Protein AF-A0A955SFR0-F1 (afdb_monomer)

Structure (mmCIF, N/CA/C/O backbone):
data_AF-A0A955SFR0-F1
#
_entry.id   AF-A0A955SFR0-F1
#
loop_
_atom_site.group_PDB
_atom_site.id
_atom_site.type_symbol
_atom_site.label_atom_id
_atom_site.label_alt_id
_atom_site.label_comp_id
_atom_site.label_asym_id
_atom_site.label_entity_id
_atom_site.label_seq_id
_atom_site.pdbx_PDB_ins_code
_atom_site.Cartn_x
_atom_site.Cartn_y
_atom_site.Cartn_z
_atom_site.occupancy
_atom_site.B_iso_or_equiv
_atom_site.auth_seq_id
_atom_site.auth_comp_id
_atom_site.auth_asym_id
_atom_site.a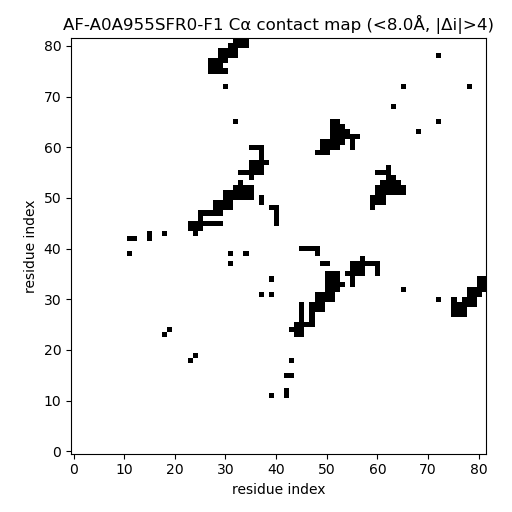uth_atom_id
_atom_site.pdbx_PDB_model_num
ATOM 1 N N . MET A 1 1 ? 18.352 20.028 -12.613 1.00 39.94 1 MET A N 1
ATOM 2 C CA . MET A 1 1 ? 16.984 20.201 -12.086 1.00 39.94 1 MET A CA 1
ATOM 3 C C . MET A 1 1 ? 16.952 19.478 -10.761 1.00 39.94 1 MET A C 1
ATOM 5 O O . MET A 1 1 ? 17.162 18.277 -10.760 1.00 39.94 1 MET A O 1
ATOM 9 N N . ALA A 1 2 ? 16.842 20.205 -9.652 1.00 34.62 2 ALA A N 1
ATOM 10 C CA . ALA A 1 2 ? 16.687 19.586 -8.343 1.00 34.62 2 ALA A CA 1
ATOM 11 C C . ALA A 1 2 ? 15.230 19.122 -8.235 1.00 34.62 2 ALA A C 1
ATOM 13 O O . ALA A 1 2 ? 14.344 19.927 -7.964 1.00 34.62 2 ALA A O 1
ATOM 14 N N . THR A 1 3 ? 14.968 17.858 -8.560 1.00 43.75 3 THR A N 1
ATOM 15 C CA . THR A 1 3 ? 13.763 17.164 -8.100 1.00 43.75 3 THR A CA 1
ATOM 16 C C . THR A 1 3 ? 13.850 17.147 -6.582 1.00 43.75 3 THR A C 1
ATOM 18 O O . THR A 1 3 ? 14.810 16.619 -6.027 1.00 43.75 3 THR A O 1
ATOM 21 N N . LEU A 1 4 ? 12.947 17.857 -5.913 1.00 39.62 4 LEU A N 1
ATOM 22 C CA . LEU A 1 4 ? 12.950 17.943 -4.460 1.00 39.62 4 LEU A CA 1
ATOM 23 C C . LEU A 1 4 ? 12.751 16.527 -3.895 1.00 39.62 4 LEU A C 1
ATOM 25 O O . LEU A 1 4 ? 11.677 15.963 -4.062 1.00 39.62 4 LEU A O 1
ATOM 29 N N . ASP A 1 5 ? 13.732 16.003 -3.152 1.00 53.62 5 ASP A N 1
ATOM 30 C CA . ASP A 1 5 ? 13.674 14.767 -2.328 1.00 53.62 5 ASP A CA 1
ATOM 31 C C . ASP A 1 5 ? 12.543 14.761 -1.265 1.00 53.62 5 ASP A C 1
ATOM 33 O O . ASP A 1 5 ? 12.427 13.868 -0.429 1.00 53.62 5 ASP A O 1
ATOM 37 N N . ILE A 1 6 ? 11.695 15.786 -1.290 1.00 50.25 6 ILE A N 1
ATOM 38 C CA . ILE A 1 6 ? 10.493 15.990 -0.489 1.00 50.25 6 ILE A CA 1
ATOM 39 C C . ILE A 1 6 ? 9.335 15.058 -0.948 1.00 50.25 6 ILE A C 1
ATOM 41 O O . ILE A 1 6 ? 8.386 14.846 -0.194 1.00 50.25 6 ILE A O 1
ATOM 45 N N . ASP A 1 7 ? 9.433 14.456 -2.139 1.00 67.75 7 ASP A N 1
ATOM 46 C CA . ASP A 1 7 ? 8.329 13.825 -2.886 1.00 67.75 7 ASP A CA 1
ATOM 47 C C . ASP A 1 7 ? 7.733 12.555 -2.230 1.00 67.75 7 ASP A C 1
ATOM 49 O O . ASP A 1 7 ? 6.524 12.434 -2.044 1.00 67.75 7 ASP A O 1
ATOM 53 N N . GLY A 1 8 ? 8.569 11.602 -1.799 1.00 73.50 8 GLY A N 1
ATOM 54 C CA . GLY A 1 8 ? 8.091 10.270 -1.390 1.00 73.50 8 GLY A CA 1
ATOM 55 C C . GLY A 1 8 ? 7.360 10.231 -0.041 1.00 73.50 8 GLY A C 1
ATOM 56 O O . GLY A 1 8 ? 6.293 9.632 0.076 1.00 73.50 8 GLY A O 1
ATOM 57 N N . ALA A 1 9 ? 7.913 10.882 0.987 1.00 79.88 9 ALA A N 1
ATOM 58 C CA . ALA A 1 9 ? 7.299 10.898 2.318 1.00 79.88 9 ALA A CA 1
ATOM 59 C C . ALA A 1 9 ? 6.020 11.749 2.348 1.00 79.88 9 ALA A C 1
ATOM 61 O O . ALA A 1 9 ? 5.041 11.360 2.982 1.00 79.88 9 ALA A O 1
ATOM 62 N N . GLN A 1 10 ? 5.998 12.884 1.638 1.00 82.69 10 GLN A N 1
ATOM 63 C CA . GLN A 1 10 ? 4.787 13.699 1.513 1.00 82.69 10 GLN A CA 1
ATOM 64 C C . GLN A 1 10 ? 3.687 12.968 0.745 1.00 82.69 10 GLN A C 1
ATOM 66 O O . GLN A 1 10 ? 2.527 13.039 1.146 1.00 82.69 10 GLN A O 1
ATOM 71 N N . ARG A 1 11 ? 4.048 12.210 -0.298 1.00 84.00 11 ARG A N 1
ATOM 72 C CA . ARG A 1 11 ? 3.118 11.330 -1.008 1.00 84.00 11 ARG A CA 1
ATOM 73 C C . ARG A 1 11 ? 2.459 10.326 -0.063 1.00 84.00 11 ARG A C 1
ATOM 75 O O . ARG A 1 11 ? 1.238 10.221 -0.064 1.00 84.00 11 ARG A O 1
ATOM 82 N N . TYR A 1 12 ? 3.230 9.635 0.780 1.00 87.88 12 TYR A N 1
ATOM 83 C CA . TYR A 1 12 ? 2.656 8.672 1.728 1.00 87.88 12 TYR A CA 1
ATOM 84 C C . TYR A 1 12 ? 1.763 9.328 2.787 1.00 87.88 12 TYR A C 1
ATOM 86 O O . TYR A 1 12 ? 0.721 8.772 3.124 1.00 87.88 12 TYR A O 1
ATOM 94 N N . LEU A 1 13 ? 2.110 10.530 3.260 1.00 90.62 13 LEU A N 1
ATOM 95 C CA . LEU A 1 13 ? 1.248 11.291 4.172 1.00 90.62 13 LEU A CA 1
ATOM 96 C C . LEU A 1 13 ? -0.076 11.698 3.511 1.00 90.62 13 LEU A C 1
ATOM 98 O O . LEU A 1 13 ? -1.126 11.570 4.132 1.00 90.62 13 LEU A O 1
ATOM 102 N N . LEU A 1 14 ? -0.043 12.140 2.250 1.00 90.44 14 LEU A N 1
ATOM 103 C CA . LEU A 1 14 ? -1.253 12.477 1.496 1.00 90.44 14 LEU A CA 1
ATOM 104 C C . LEU A 1 14 ? -2.157 11.253 1.304 1.00 90.44 14 LEU A C 1
ATOM 106 O O . LEU A 1 14 ? -3.362 11.329 1.531 1.00 90.44 14 LEU A O 1
ATOM 110 N N . VAL A 1 15 ? -1.575 10.121 0.903 1.00 91.56 15 VAL A N 1
ATOM 111 C CA . VAL A 1 15 ? -2.306 8.858 0.735 1.00 91.56 15 VAL A CA 1
ATOM 112 C C . VAL A 1 15 ? -2.922 8.406 2.059 1.00 91.56 15 VAL A C 1
ATOM 114 O O . VAL A 1 15 ? -4.094 8.035 2.083 1.00 91.56 15 VAL A O 1
ATOM 117 N N . SER A 1 16 ? -2.170 8.499 3.158 1.00 93.31 16 SER A N 1
ATOM 118 C CA . SER A 1 16 ? -2.649 8.198 4.511 1.00 93.31 16 SER A CA 1
ATOM 119 C C . SER A 1 16 ? -3.857 9.058 4.895 1.00 93.31 16 SER A C 1
ATOM 121 O O . SER A 1 16 ? -4.891 8.525 5.289 1.00 93.31 16 SER A O 1
ATOM 123 N N . GLU A 1 17 ? -3.792 10.376 4.673 1.00 95.31 17 GLU A N 1
ATOM 124 C CA . GLU A 1 17 ? -4.904 11.291 4.959 1.00 95.31 17 GLU A CA 1
ATOM 125 C C . GLU A 1 17 ? -6.159 10.973 4.125 1.00 95.31 17 GLU A C 1
ATOM 127 O O . GLU A 1 17 ? -7.285 11.069 4.620 1.00 95.31 17 GLU A O 1
ATOM 132 N N . ILE A 1 18 ? -5.987 10.582 2.859 1.00 94.56 18 ILE A N 1
ATOM 133 C CA . ILE A 1 18 ? -7.099 10.163 1.995 1.00 94.56 18 ILE A CA 1
ATOM 134 C C . ILE A 1 18 ? -7.712 8.853 2.504 1.00 94.56 18 ILE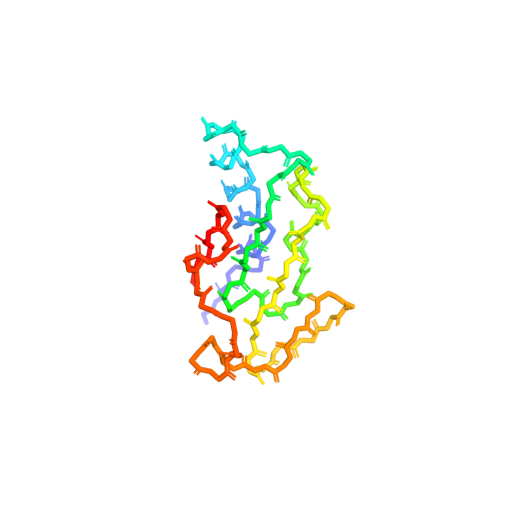 A C 1
ATOM 136 O O . ILE A 1 18 ? -8.932 8.777 2.638 1.00 94.56 18 ILE A O 1
ATOM 140 N N . CYS A 1 19 ? -6.890 7.854 2.829 1.00 94.81 19 CYS A N 1
ATOM 141 C CA . CYS A 1 19 ? -7.347 6.571 3.368 1.00 94.81 19 CYS A CA 1
ATOM 142 C C . CYS A 1 19 ? -8.121 6.761 4.680 1.00 94.81 19 CYS A C 1
ATOM 144 O O . CYS A 1 19 ? -9.211 6.213 4.840 1.00 94.81 19 CYS A O 1
ATOM 146 N N . ASP A 1 20 ? -7.631 7.632 5.564 1.00 95.25 20 ASP A N 1
ATOM 147 C CA . ASP A 1 20 ? -8.315 8.002 6.803 1.00 95.25 20 ASP A CA 1
ATOM 148 C C . ASP A 1 20 ? -9.699 8.615 6.549 1.00 95.25 20 ASP A C 1
ATOM 150 O O . ASP A 1 20 ? -10.667 8.287 7.237 1.00 95.25 20 ASP A O 1
ATOM 154 N N . ARG A 1 21 ? -9.830 9.482 5.538 1.00 96.50 21 ARG A N 1
ATOM 155 C CA . ARG A 1 21 ? -11.122 10.085 5.158 1.00 96.50 21 ARG A CA 1
ATOM 156 C C . ARG A 1 21 ? -12.088 9.088 4.529 1.00 96.50 21 ARG A C 1
ATOM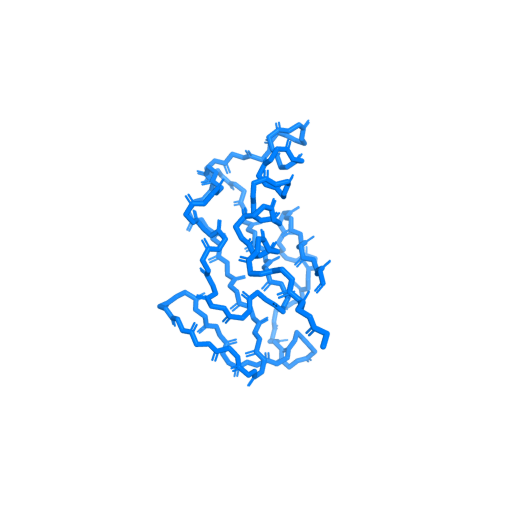 158 O O . ARG A 1 21 ? -13.297 9.277 4.643 1.00 96.50 21 ARG A O 1
ATOM 165 N N . LEU A 1 22 ? -11.566 8.063 3.863 1.00 94.75 22 LEU A N 1
ATOM 166 C CA . LEU A 1 22 ? -12.351 6.971 3.291 1.00 94.75 22 LEU A CA 1
ATOM 167 C C . LEU A 1 22 ? -12.741 5.916 4.336 1.00 94.75 22 LEU A C 1
ATOM 169 O O . LEU A 1 22 ? -13.560 5.054 4.034 1.00 94.75 22 LEU A O 1
ATOM 173 N N . GLY A 1 23 ? -12.216 6.010 5.563 1.00 95.81 23 GLY A N 1
ATOM 174 C CA . GLY A 1 23 ? -12.510 5.067 6.641 1.00 95.81 23 GLY A CA 1
ATOM 175 C C . GLY A 1 23 ? -11.724 3.760 6.548 1.00 95.81 23 GLY A C 1
ATOM 176 O O . GLY A 1 23 ? -12.170 2.754 7.087 1.00 95.81 23 GLY A O 1
ATOM 177 N N . VAL A 1 24 ? -10.573 3.770 5.872 1.00 95.62 24 VAL A N 1
ATOM 178 C CA . VAL A 1 24 ? -9.667 2.618 5.822 1.00 95.62 24 VAL A CA 1
ATOM 179 C C . VAL A 1 24 ? -9.067 2.396 7.210 1.00 95.62 24 VAL A C 1
ATOM 181 O O . VAL A 1 24 ? -8.514 3.313 7.821 1.00 95.62 24 VAL A O 1
ATOM 184 N N . ASP A 1 25 ? -9.172 1.167 7.698 1.00 96.00 25 ASP A N 1
ATOM 185 C CA . ASP A 1 25 ? -8.739 0.743 9.031 1.00 96.00 25 ASP A CA 1
ATOM 186 C C . ASP A 1 25 ? -7.986 -0.599 8.977 1.00 96.00 25 ASP A C 1
ATOM 188 O O . ASP A 1 25 ? -7.691 -1.110 7.894 1.00 96.00 25 ASP A O 1
ATOM 192 N N . GLU A 1 26 ? -7.672 -1.177 10.137 1.00 95.88 26 GLU A N 1
ATOM 193 C CA . GLU A 1 26 ? -6.929 -2.434 10.275 1.00 95.88 26 GLU A CA 1
ATOM 194 C C . GLU A 1 26 ? -7.556 -3.659 9.582 1.00 95.88 26 GLU A C 1
ATOM 196 O O . GLU A 1 26 ? -6.870 -4.659 9.371 1.00 95.88 26 GLU A O 1
ATOM 201 N N . ASN A 1 27 ? -8.839 -3.603 9.216 1.00 95.69 27 ASN A N 1
ATOM 202 C CA . ASN A 1 27 ? -9.549 -4.724 8.600 1.00 95.69 27 ASN A CA 1
ATOM 203 C C . ASN A 1 27 ? -9.520 -4.690 7.070 1.00 95.69 27 ASN A C 1
ATOM 205 O O . ASN A 1 27 ? -9.937 -5.659 6.437 1.00 95.69 27 ASN A O 1
ATOM 209 N N . HIS A 1 28 ? -9.057 -3.589 6.477 1.00 96.44 28 HIS A N 1
ATOM 210 C CA . HIS A 1 28 ? -9.060 -3.402 5.033 1.00 96.44 28 HIS A CA 1
ATOM 211 C C . HIS A 1 28 ? -7.764 -3.912 4.412 1.00 96.44 28 HIS A C 1
ATOM 213 O O . HIS A 1 28 ? -6.667 -3.567 4.846 1.00 96.44 28 HIS A O 1
ATOM 219 N N . THR A 1 29 ? -7.884 -4.691 3.348 1.00 94.81 29 THR A N 1
ATOM 220 C CA . THR A 1 29 ? -6.759 -5.097 2.507 1.00 94.81 29 THR A CA 1
ATOM 221 C C . THR A 1 29 ? -6.419 -3.999 1.505 1.00 94.81 29 THR A C 1
ATOM 223 O O . THR A 1 29 ? -7.295 -3.457 0.828 1.00 94.81 29 THR A O 1
ATOM 226 N N . VAL A 1 30 ? -5.134 -3.666 1.402 1.00 95.00 30 VAL A N 1
ATOM 227 C CA . VAL A 1 30 ? -4.652 -2.587 0.535 1.00 95.00 30 VAL A CA 1
ATOM 228 C C . VAL A 1 30 ? -3.644 -3.140 -0.459 1.00 95.00 30 VAL A C 1
ATOM 230 O O . VAL A 1 30 ? -2.692 -3.822 -0.080 1.00 95.00 30 VAL A O 1
ATOM 233 N N . LEU A 1 31 ? -3.834 -2.811 -1.730 1.00 94.19 31 LEU A N 1
ATOM 234 C CA . LEU A 1 31 ? -2.875 -3.064 -2.795 1.00 94.19 31 LEU A CA 1
ATOM 235 C C . LEU A 1 31 ? -2.221 -1.745 -3.221 1.00 94.19 31 LEU A C 1
ATOM 237 O O . LEU A 1 31 ? -2.904 -0.815 -3.642 1.00 94.19 31 LEU A O 1
ATOM 241 N N . ASP A 1 32 ? -0.899 -1.685 -3.129 1.00 92.94 32 ASP A N 1
ATOM 242 C CA . ASP A 1 32 ? -0.054 -0.552 -3.510 1.00 92.94 32 ASP A CA 1
ATOM 243 C C . ASP A 1 32 ? 0.700 -0.882 -4.809 1.00 92.94 32 ASP A C 1
ATOM 245 O O . ASP A 1 32 ? 1.673 -1.640 -4.812 1.00 92.94 32 ASP A O 1
ATOM 249 N N . VAL A 1 33 ? 0.220 -0.356 -5.935 1.00 92.69 33 VAL A N 1
ATOM 250 C CA . VAL A 1 33 ? 0.764 -0.612 -7.275 1.00 92.69 33 VAL A CA 1
ATOM 251 C C . VAL A 1 33 ? 1.788 0.463 -7.629 1.00 92.69 33 VAL A C 1
ATOM 253 O O . VAL A 1 33 ? 1.462 1.647 -7.675 1.00 92.69 33 VAL A O 1
ATOM 256 N N . GLY A 1 34 ? 3.026 0.053 -7.923 1.00 87.81 34 GLY A N 1
ATOM 257 C CA . GLY A 1 34 ? 4.132 0.983 -8.188 1.00 87.81 34 GLY A CA 1
ATOM 258 C C . GLY A 1 34 ? 4.706 1.628 -6.920 1.00 87.81 34 GLY A C 1
ATOM 259 O O . GLY A 1 34 ? 5.304 2.707 -6.961 1.00 87.81 34 GLY A O 1
ATOM 260 N N . GLY A 1 35 ? 4.518 0.987 -5.764 1.00 83.25 35 GLY A N 1
ATOM 261 C CA . GLY A 1 35 ? 4.947 1.516 -4.468 1.00 83.25 35 GLY A CA 1
ATOM 262 C C . GLY A 1 35 ? 6.463 1.562 -4.252 1.00 83.25 35 GLY A C 1
ATOM 263 O O . GLY A 1 35 ? 6.923 2.101 -3.238 1.00 83.25 35 GLY A O 1
ATOM 264 N N . GLY A 1 36 ? 7.264 1.018 -5.177 1.00 84.50 36 GLY A N 1
ATOM 265 C CA . GLY A 1 36 ? 8.723 0.981 -5.123 1.00 84.50 36 GLY A CA 1
ATOM 266 C C . GLY A 1 36 ? 9.254 0.253 -3.892 1.00 84.50 36 GLY A C 1
ATOM 267 O O . GLY A 1 36 ? 9.477 -0.951 -3.907 1.00 84.50 36 GLY A O 1
ATOM 268 N N . THR A 1 37 ? 9.448 1.006 -2.807 1.00 80.25 37 THR A N 1
ATOM 269 C CA . THR A 1 37 ? 10.071 0.520 -1.560 1.00 80.25 37 THR A CA 1
ATOM 270 C C . THR A 1 37 ? 9.119 -0.237 -0.621 1.00 80.25 37 THR A C 1
ATOM 272 O O . THR A 1 37 ? 9.534 -0.707 0.439 1.00 80.25 37 THR A O 1
ATOM 275 N N . GLY A 1 38 ? 7.816 -0.261 -0.932 1.00 83.81 38 GLY A N 1
ATOM 276 C CA . GLY A 1 38 ? 6.786 -0.889 -0.093 1.00 83.81 38 GLY A CA 1
ATOM 277 C C . GLY A 1 38 ? 6.620 -0.271 1.298 1.00 83.81 38 GLY A C 1
ATOM 278 O O . GLY A 1 38 ? 6.182 -0.927 2.241 1.00 83.81 38 GLY A O 1
ATOM 279 N N . ARG A 1 39 ? 6.998 1.003 1.464 1.00 88.00 39 ARG A N 1
ATOM 280 C CA . ARG A 1 39 ? 6.959 1.696 2.763 1.00 88.00 39 ARG A CA 1
ATOM 281 C C . ARG A 1 39 ? 5.590 2.251 3.136 1.00 88.00 39 ARG A C 1
ATOM 283 O O . ARG A 1 39 ? 5.438 2.701 4.268 1.00 88.00 39 ARG A O 1
ATOM 290 N N . LEU A 1 40 ? 4.612 2.217 2.230 1.00 87.88 40 LEU A N 1
ATOM 291 C CA . LEU A 1 40 ? 3.283 2.782 2.466 1.00 87.88 40 LEU A CA 1
ATOM 292 C C . LEU A 1 40 ? 2.603 2.182 3.708 1.00 87.88 40 LEU A C 1
ATOM 294 O O . LEU A 1 40 ? 1.943 2.911 4.442 1.00 87.88 40 LEU A O 1
ATOM 298 N N . VAL A 1 41 ? 2.853 0.903 4.004 1.00 90.31 41 VAL A N 1
ATOM 299 C CA . VAL A 1 41 ? 2.358 0.223 5.215 1.00 90.31 41 VAL A CA 1
ATOM 300 C C . VAL A 1 41 ? 2.684 0.974 6.512 1.00 90.31 41 VAL A C 1
ATOM 302 O O . VAL A 1 41 ? 1.885 0.984 7.434 1.00 90.31 41 VAL A O 1
ATOM 305 N N . GLN A 1 42 ? 3.811 1.691 6.576 1.00 91.00 42 GLN A N 1
ATOM 306 C CA . GLN A 1 42 ? 4.226 2.443 7.770 1.00 91.00 42 GLN A CA 1
ATOM 307 C C . GLN A 1 42 ? 3.366 3.693 8.023 1.00 91.00 42 GLN A C 1
ATOM 309 O O . GLN A 1 42 ? 3.489 4.325 9.071 1.00 91.00 42 GLN A O 1
ATOM 314 N N . TYR A 1 43 ? 2.546 4.077 7.044 1.00 91.38 43 TYR A N 1
ATOM 315 C CA . TYR A 1 43 ? 1.718 5.278 7.059 1.00 91.38 43 TYR A CA 1
ATOM 316 C C . TYR A 1 43 ? 0.221 4.961 7.102 1.00 91.38 43 TYR A C 1
ATOM 318 O O . TYR A 1 43 ? -0.577 5.879 7.290 1.00 91.38 43 TYR A O 1
ATOM 326 N N . LEU A 1 44 ? -0.179 3.703 6.917 1.00 92.88 44 LEU A N 1
ATOM 327 C CA . LEU A 1 44 ? -1.577 3.283 6.955 1.00 92.88 44 LEU A CA 1
ATOM 328 C C . LEU A 1 44 ? -1.911 2.652 8.307 1.00 92.88 44 LEU A C 1
ATOM 330 O O . LEU A 1 44 ? -1.042 2.149 9.009 1.00 92.88 44 LEU A O 1
ATOM 334 N N . LYS A 1 45 ? -3.196 2.688 8.673 1.00 93.81 45 LYS A N 1
ATOM 335 C CA . LYS A 1 45 ? -3.714 1.950 9.837 1.00 93.81 45 LYS A CA 1
ATOM 336 C C . LYS A 1 45 ? -3.841 0.452 9.570 1.00 93.81 45 LYS A C 1
ATOM 338 O O . LYS A 1 45 ? -3.867 -0.328 10.513 1.00 93.81 45 LYS A O 1
ATOM 343 N N . SER A 1 46 ? -3.953 0.071 8.299 1.00 91.56 46 SER A N 1
ATOM 344 C CA . SER A 1 46 ? -3.950 -1.327 7.889 1.00 91.56 46 SER A CA 1
ATOM 345 C C . SER A 1 46 ? -2.538 -1.892 7.864 1.00 91.56 46 SER A C 1
ATOM 347 O O . SER A 1 46 ? -1.650 -1.311 7.241 1.00 91.56 46 SER A O 1
ATOM 349 N N . ASP A 1 47 ? -2.378 -3.068 8.467 1.00 89.00 47 ASP A N 1
ATOM 350 C CA . ASP A 1 47 ? -1.178 -3.897 8.343 1.00 89.00 47 ASP A CA 1
ATOM 351 C C . ASP A 1 47 ? -1.257 -4.852 7.130 1.00 89.00 47 ASP A C 1
ATOM 353 O O . ASP A 1 47 ? -0.274 -5.502 6.774 1.00 89.00 47 ASP A O 1
ATOM 357 N N . LEU A 1 48 ? -2.417 -4.944 6.465 1.00 92.56 48 LEU A N 1
ATOM 358 C CA . LEU A 1 48 ? -2.678 -5.836 5.329 1.00 92.56 48 LEU A CA 1
ATOM 359 C C . LEU A 1 48 ? -2.381 -5.145 3.991 1.00 92.56 48 LEU A C 1
ATOM 361 O O . LEU A 1 48 ? -3.238 -5.064 3.107 1.00 92.56 48 LEU A O 1
ATOM 365 N N . VAL A 1 49 ? -1.160 -4.629 3.858 1.00 92.50 49 VAL A N 1
ATOM 366 C CA . VAL A 1 49 ? -0.710 -3.869 2.685 1.00 92.50 49 VAL A CA 1
ATOM 367 C C . VAL A 1 49 ? 0.227 -4.718 1.833 1.00 92.50 49 VAL A C 1
ATOM 369 O O . VAL A 1 49 ? 1.281 -5.155 2.294 1.00 92.50 49 VAL A O 1
ATOM 372 N N . PHE A 1 50 ? -0.142 -4.914 0.572 1.00 91.12 50 PHE A N 1
ATOM 373 C CA . PHE A 1 50 ? 0.651 -5.629 -0.420 1.00 91.12 50 PHE A CA 1
ATOM 374 C C . PHE A 1 50 ? 1.164 -4.637 -1.452 1.00 91.12 50 PHE A C 1
ATOM 376 O O . PHE A 1 50 ? 0.368 -4.009 -2.144 1.00 91.12 50 PHE A O 1
ATOM 383 N N . THR A 1 51 ? 2.481 -4.510 -1.589 1.00 91.94 51 THR A N 1
ATOM 384 C CA . THR A 1 51 ? 3.058 -3.666 -2.638 1.00 91.94 51 THR A CA 1
ATOM 385 C C . THR A 1 51 ? 3.468 -4.523 -3.824 1.00 91.94 51 THR A C 1
ATOM 387 O O . THR A 1 51 ? 4.174 -5.515 -3.647 1.00 91.94 51 THR A O 1
ATOM 390 N N . VAL A 1 52 ? 3.072 -4.128 -5.034 1.00 92.69 52 VAL A N 1
ATOM 391 C CA . VAL A 1 52 ? 3.506 -4.768 -6.280 1.00 92.69 52 VAL A CA 1
ATOM 392 C C . VAL A 1 52 ? 4.246 -3.757 -7.156 1.00 92.69 52 VAL A C 1
ATOM 394 O O . VAL A 1 52 ? 3.711 -2.701 -7.496 1.00 92.69 52 VAL A O 1
ATOM 397 N N . ASP A 1 53 ? 5.498 -4.051 -7.497 1.00 91.06 53 ASP A N 1
ATOM 398 C CA . ASP A 1 53 ? 6.307 -3.216 -8.389 1.00 91.06 53 ASP A CA 1
ATOM 399 C C . ASP A 1 53 ? 7.380 -4.074 -9.107 1.00 91.06 53 ASP A C 1
ATOM 401 O O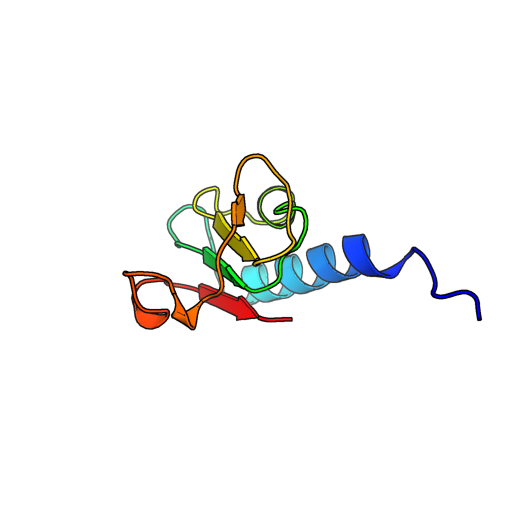 . ASP A 1 53 ? 8.134 -4.820 -8.477 1.00 91.06 53 ASP A O 1
ATOM 405 N N . PRO A 1 54 ? 7.497 -4.019 -10.446 1.00 90.62 54 PRO A N 1
ATOM 406 C CA . PRO A 1 54 ? 8.466 -4.842 -11.174 1.00 90.62 54 PRO A CA 1
ATOM 407 C C . PRO A 1 54 ? 9.927 -4.479 -10.860 1.00 90.62 54 PRO A C 1
ATOM 409 O O . PRO A 1 54 ? 10.825 -5.310 -11.033 1.00 90.62 54 PRO A O 1
ATOM 412 N N . TYR A 1 55 ? 10.178 -3.261 -10.380 1.00 89.94 55 TYR A N 1
ATOM 413 C CA . TYR A 1 55 ? 11.507 -2.725 -10.091 1.00 89.94 55 TYR A CA 1
ATOM 414 C C . TYR A 1 55 ? 11.741 -2.452 -8.604 1.00 89.94 55 TYR A C 1
ATOM 416 O O . TYR 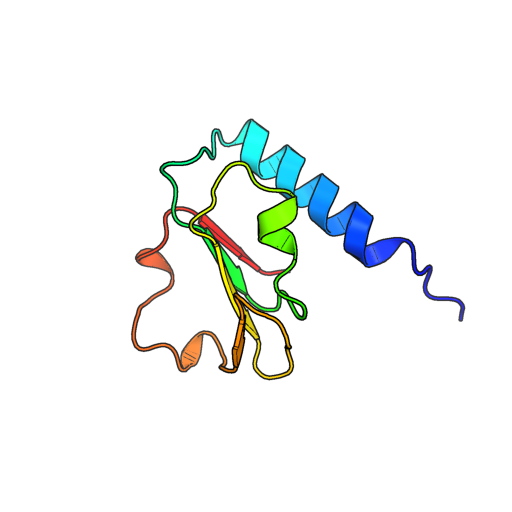A 1 55 ? 12.865 -2.119 -8.224 1.00 89.94 55 TYR A O 1
ATOM 424 N N . GLY A 1 56 ? 10.715 -2.618 -7.771 1.00 82.81 56 GLY A N 1
ATOM 425 C CA . GLY A 1 56 ? 10.782 -2.333 -6.349 1.00 82.81 56 GLY A CA 1
ATOM 426 C C . GLY A 1 56 ? 11.643 -3.301 -5.533 1.00 82.81 56 GLY A C 1
ATOM 427 O O . GLY A 1 56 ? 12.119 -4.361 -5.988 1.00 82.81 56 GLY A O 1
ATOM 428 N N . ASP A 1 57 ? 11.848 -2.903 -4.283 1.00 81.00 57 ASP A N 1
ATOM 429 C CA . ASP A 1 57 ? 12.567 -3.637 -3.253 1.00 81.00 57 ASP A CA 1
ATOM 430 C C . ASP A 1 57 ? 11.957 -3.377 -1.865 1.00 81.00 57 ASP A C 1
ATOM 432 O O . ASP A 1 57 ? 11.451 -2.302 -1.576 1.00 81.00 57 ASP A O 1
ATOM 436 N N . GLY A 1 58 ? 11.944 -4.377 -0.984 1.00 76.69 58 GLY A N 1
ATOM 437 C CA . GLY A 1 58 ? 11.345 -4.222 0.344 1.00 76.69 58 GLY A CA 1
ATOM 438 C C . GLY A 1 58 ? 10.827 -5.526 0.927 1.00 76.69 58 GLY A C 1
ATOM 439 O O . GLY A 1 58 ? 10.725 -6.537 0.237 1.00 76.69 58 GLY A O 1
ATOM 440 N N . GLU A 1 59 ? 10.514 -5.498 2.220 1.00 73.19 59 GLU A N 1
ATOM 441 C CA . GLU A 1 59 ? 10.044 -6.672 2.964 1.00 73.19 59 GLU A CA 1
ATOM 442 C C . GLU A 1 59 ? 8.616 -7.084 2.565 1.00 73.19 59 GLU A C 1
ATOM 444 O O . GLU A 1 59 ? 8.343 -8.270 2.415 1.00 73.19 59 GLU A O 1
ATOM 449 N N . ASN A 1 60 ? 7.745 -6.109 2.284 1.00 71.88 60 ASN A N 1
ATOM 450 C CA . ASN A 1 60 ? 6.339 -6.322 1.900 1.00 71.88 60 ASN A CA 1
ATOM 451 C C . ASN A 1 60 ? 6.095 -6.148 0.391 1.00 71.88 60 ASN A C 1
ATOM 453 O O . ASN A 1 60 ? 5.002 -5.791 -0.049 1.00 71.88 60 ASN A O 1
ATOM 457 N N . HIS A 1 61 ? 7.146 -6.354 -0.400 1.00 85.56 61 HIS A N 1
ATOM 458 C CA . HIS A 1 61 ? 7.168 -6.067 -1.825 1.00 85.56 61 HIS A CA 1
ATOM 459 C C . HIS A 1 61 ? 7.139 -7.348 -2.669 1.00 85.56 61 HIS A C 1
ATOM 461 O O . HIS A 1 61 ? 7.978 -8.240 -2.518 1.00 85.56 61 HIS A O 1
ATOM 467 N N . ILE A 1 62 ? 6.216 -7.400 -3.625 1.00 88.56 62 ILE A N 1
ATOM 468 C CA . ILE A 1 62 ? 6.098 -8.444 -4.638 1.00 88.56 62 ILE A CA 1
ATOM 469 C C . ILE A 1 62 ? 6.682 -7.901 -5.945 1.00 88.56 62 ILE A C 1
ATOM 471 O O . ILE A 1 62 ? 6.124 -6.993 -6.560 1.00 88.56 62 ILE A O 1
ATOM 475 N N . ARG A 1 63 ? 7.803 -8.482 -6.393 1.00 89.94 63 ARG A N 1
ATOM 476 C CA . ARG A 1 63 ? 8.464 -8.083 -7.644 1.00 89.94 63 ARG A CA 1
ATOM 477 C C . ARG A 1 63 ? 7.731 -8.635 -8.867 1.00 89.94 63 ARG A C 1
ATOM 479 O O . ARG A 1 63 ? 8.116 -9.671 -9.407 1.00 89.94 63 ARG A O 1
ATOM 486 N N . ALA A 1 64 ? 6.678 -7.942 -9.275 1.00 89.88 64 ALA A N 1
ATOM 487 C CA . ALA A 1 64 ? 5.843 -8.270 -10.424 1.00 89.88 64 ALA A CA 1
ATOM 488 C C . ALA A 1 64 ? 5.134 -7.011 -10.945 1.00 89.88 64 ALA A C 1
ATOM 490 O O . ALA A 1 64 ? 5.130 -5.976 -10.280 1.00 89.88 64 ALA A O 1
ATOM 491 N N . SER A 1 65 ? 4.515 -7.098 -12.119 1.00 89.50 65 SER A N 1
ATOM 492 C CA . SER A 1 65 ? 3.507 -6.119 -12.541 1.00 89.50 65 SER A CA 1
ATOM 493 C C . SER A 1 65 ? 2.139 -6.544 -12.007 1.00 89.50 65 SER A C 1
ATOM 495 O O . SER A 1 65 ? 1.909 -7.733 -11.779 1.00 89.50 65 SER A O 1
ATOM 497 N N . MET A 1 66 ? 1.199 -5.605 -11.865 1.00 89.19 66 MET A N 1
ATOM 498 C CA . MET A 1 66 ? -0.168 -5.955 -11.454 1.00 89.19 66 MET A CA 1
ATOM 499 C C . MET A 1 66 ? -0.841 -6.930 -12.437 1.00 89.19 66 MET A C 1
ATOM 501 O O . MET A 1 66 ? -1.525 -7.861 -12.024 1.00 89.19 66 MET A O 1
ATOM 505 N N . GLU A 1 67 ? -0.572 -6.774 -13.736 1.00 89.44 67 GLU A N 1
ATOM 506 C CA . GLU A 1 67 ? -1.080 -7.650 -14.804 1.00 89.44 67 GLU A CA 1
ATOM 507 C C . GLU A 1 67 ? -0.596 -9.106 -14.694 1.00 89.44 67 GLU A C 1
ATOM 509 O O . GLU A 1 67 ? -1.236 -10.013 -15.225 1.00 89.44 67 GLU A O 1
ATOM 514 N N . ASP A 1 68 ? 0.518 -9.335 -13.993 1.00 90.00 68 ASP A N 1
ATOM 515 C CA . ASP A 1 68 ? 1.115 -10.658 -13.808 1.00 90.00 68 ASP A CA 1
ATOM 516 C C . ASP A 1 68 ? 0.599 -11.361 -12.541 1.00 90.00 68 ASP A C 1
ATOM 518 O O . ASP A 1 68 ? 0.896 -12.542 -12.319 1.00 90.00 68 ASP A O 1
ATOM 522 N N . LEU A 1 69 ? -0.148 -1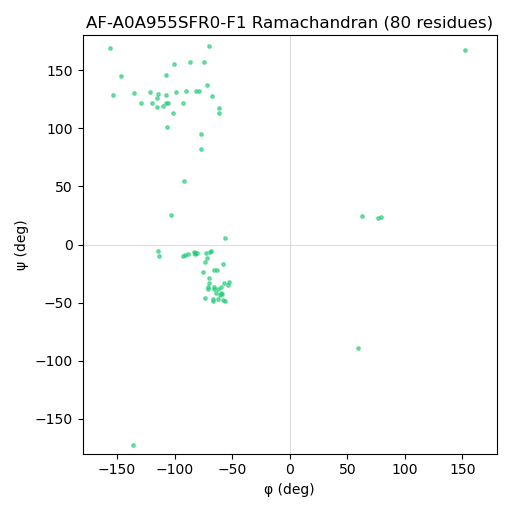0.658 -11.677 1.00 88.56 69 LEU A N 1
ATOM 523 C CA . LEU A 1 69 ? -0.655 -11.250 -10.446 1.00 88.56 69 LEU A CA 1
ATOM 524 C C . LEU A 1 69 ? -1.786 -12.251 -10.739 1.00 88.56 69 LEU A C 1
ATOM 526 O O . LEU A 1 69 ? -2.703 -11.968 -11.509 1.00 88.56 69 LEU A O 1
ATOM 530 N N . PRO A 1 70 ? -1.793 -13.418 -10.068 1.00 90.44 70 PRO A N 1
ATOM 531 C CA . PRO A 1 70 ? -2.866 -14.402 -10.212 1.00 90.44 70 PRO A CA 1
ATOM 532 C C . PRO A 1 70 ? -4.176 -13.969 -9.530 1.00 90.44 70 PRO A C 1
ATOM 534 O O . PRO A 1 70 ? -5.185 -14.664 -9.647 1.00 90.44 70 PRO A O 1
ATOM 537 N N . ILE A 1 71 ? -4.153 -12.859 -8.785 1.00 89.25 71 ILE A N 1
ATOM 538 C CA . ILE A 1 71 ? -5.277 -12.301 -8.031 1.00 89.25 71 ILE A CA 1
ATOM 539 C C . ILE A 1 71 ? -5.636 -10.943 -8.656 1.00 89.25 71 ILE A C 1
ATOM 541 O O . ILE A 1 71 ? -4.736 -10.121 -8.831 1.00 89.25 71 ILE A O 1
ATOM 545 N N . PRO A 1 72 ? -6.913 -10.683 -8.992 1.00 91.44 72 PRO A N 1
ATOM 546 C CA . PRO A 1 72 ? -7.322 -9.421 -9.603 1.00 91.44 72 PRO A CA 1
ATOM 547 C C . PRO A 1 72 ? -7.351 -8.258 -8.597 1.00 91.44 72 PRO A C 1
ATOM 549 O O . PRO A 1 72 ? -7.567 -8.459 -7.405 1.00 91.44 72 PRO A O 1
ATOM 552 N N . GLU A 1 73 ? -7.246 -7.022 -9.096 1.00 89.50 73 GLU A N 1
ATOM 553 C CA . GLU A 1 73 ? -7.337 -5.783 -8.295 1.00 89.50 73 GLU A CA 1
ATOM 554 C C . GLU A 1 73 ? -8.619 -5.702 -7.452 1.00 89.50 73 GLU A C 1
ATOM 556 O O . GLU A 1 73 ? -8.598 -5.236 -6.318 1.00 89.50 73 GLU A O 1
ATOM 561 N N . SER A 1 74 ? -9.736 -6.229 -7.963 1.00 92.69 74 SER A N 1
ATOM 562 C CA . SER A 1 74 ? -11.029 -6.242 -7.267 1.00 92.69 74 SER A CA 1
ATOM 563 C C . SER A 1 74 ? -11.078 -7.147 -6.030 1.00 92.69 74 SER A C 1
ATOM 565 O O . SER A 1 74 ? -12.114 -7.218 -5.375 1.00 92.69 74 SER A O 1
ATOM 567 N N . SER A 1 75 ? -10.021 -7.916 -5.759 1.00 94.00 75 SER A N 1
ATOM 568 C CA . SER A 1 75 ? -9.907 -8.738 -4.550 1.00 94.00 75 SER A CA 1
ATOM 569 C C . SER A 1 75 ? -9.405 -7.961 -3.333 1.00 94.00 75 SER A C 1
ATOM 571 O O . SER A 1 75 ? -9.384 -8.536 -2.248 1.00 94.00 75 SER A O 1
ATOM 573 N N . TYR A 1 76 ? -9.011 -6.699 -3.508 1.00 94.25 76 TYR A N 1
ATOM 574 C CA . TYR A 1 76 ? -8.554 -5.816 -2.440 1.00 94.25 76 TYR A CA 1
ATOM 575 C C . TYR A 1 76 ? -9.618 -4.761 -2.144 1.00 94.25 76 TYR A C 1
ATOM 577 O O . TYR A 1 76 ? -10.311 -4.299 -3.053 1.00 94.25 76 TYR A O 1
ATOM 585 N N . ASP A 1 77 ? -9.738 -4.358 -0.881 1.00 96.25 77 ASP A N 1
ATOM 586 C CA . ASP A 1 77 ? -10.702 -3.329 -0.479 1.00 96.25 77 ASP A CA 1
ATOM 587 C C . ASP A 1 77 ? -10.296 -1.946 -1.004 1.00 96.25 77 ASP A C 1
ATOM 589 O O . ASP A 1 77 ? -11.145 -1.117 -1.342 1.00 96.25 77 ASP A O 1
ATOM 593 N N . VAL A 1 78 ? -8.985 -1.702 -1.090 1.00 95.62 78 VAL A N 1
ATOM 594 C CA . VAL A 1 78 ? -8.405 -0.454 -1.584 1.00 95.62 78 VAL A CA 1
ATOM 595 C C . VAL A 1 78 ? -7.259 -0.757 -2.538 1.00 95.62 78 VAL A C 1
ATOM 597 O O . VAL A 1 78 ? -6.340 -1.504 -2.206 1.00 95.62 78 VAL A O 1
ATOM 600 N N . VAL A 1 79 ? -7.279 -0.115 -3.704 1.00 94.50 79 VAL A N 1
ATOM 601 C CA . VAL A 1 79 ? -6.164 -0.123 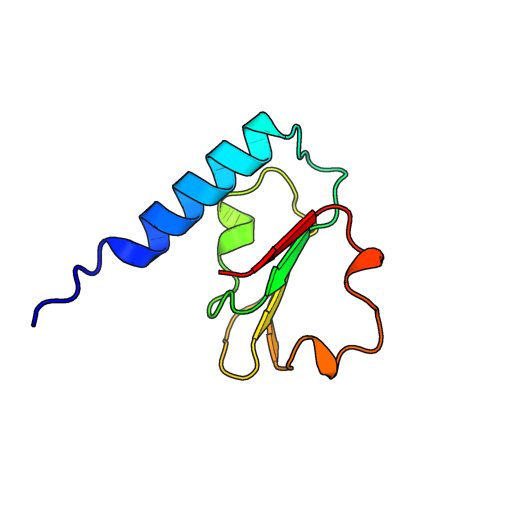-4.655 1.00 94.50 79 VAL A CA 1
ATOM 602 C C . VAL A 1 79 ? -5.626 1.293 -4.781 1.00 94.50 79 VAL A C 1
ATOM 604 O O . VAL A 1 79 ? -6.371 2.236 -5.052 1.00 94.50 79 VAL A O 1
ATOM 607 N N . ILE A 1 80 ? -4.325 1.436 -4.561 1.00 91.50 80 ILE A N 1
ATOM 608 C CA . ILE A 1 80 ? -3.594 2.692 -4.647 1.00 91.50 80 ILE A CA 1
ATOM 609 C C . ILE A 1 80 ? -2.617 2.546 -5.802 1.00 91.50 80 ILE A C 1
ATOM 611 O O . ILE A 1 80 ? -1.745 1.683 -5.783 1.00 91.50 80 ILE A O 1
ATOM 615 N N . GLN A 1 81 ? -2.781 3.388 -6.813 1.00 87.56 8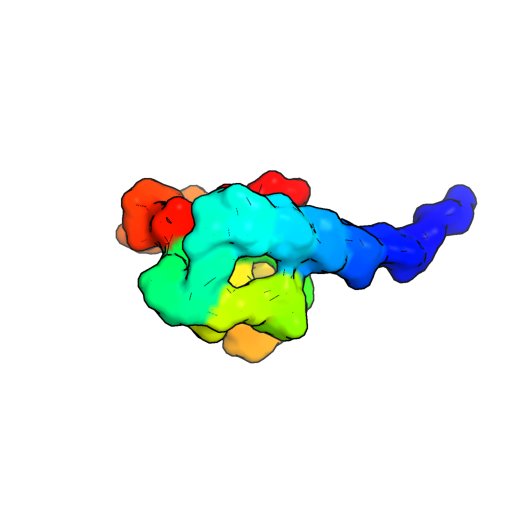1 GLN A N 1
ATOM 616 C CA . GLN A 1 81 ? -1.913 3.435 -7.979 1.00 87.56 81 GLN A CA 1
ATOM 617 C C . GLN A 1 81 ? -1.488 4.884 -8.180 1.00 87.56 81 GLN A C 1
ATOM 619 O O . GLN A 1 81 ? -2.343 5.768 -8.292 1.00 87.56 81 GLN A O 1
ATOM 624 N N . ILE A 1 82 ? -0.178 5.126 -8.163 1.00 69.19 82 ILE A N 1
ATOM 625 C CA . ILE A 1 82 ? 0.403 6.473 -8.209 1.00 69.19 82 ILE A CA 1
ATOM 626 C C . ILE A 1 82 ? 1.456 6.553 -9.303 1.00 69.19 82 ILE A C 1
ATOM 628 O O . ILE A 1 82 ? 2.303 5.638 -9.364 1.00 69.19 82 ILE A O 1
#

pLDDT: mean 85.97, std 13.55, range [34.62, 96.5]

Mean predicted aligned error: 5.25 Å

Secondary structure (DSSP, 8-state):
----TTHHHHHHHHHHHHHHHHT--TT--EEEET-TT-GGGGGSS-S-EEEE-SS--STTEE-S-GGG-SS-GGGSSEEEE-

Radius of gyration: 12.7 Å; Cα contacts (8 Å, |Δi|>4): 138; chains: 1; bounding box: 30×35×25 Å

Foldseek 3Di:
DPPDPVPLVVVLLVVLVVCVVVVPAQVFAEEAAQNAAQCSCVSHNHVNYAYEDCRHDYDRYDNDHQVPDPDHPVVGPYYHYD

Solvent-accessible surface area (backbone atoms only — not comparable to full-atom values): 4739 Å² total; per-residue (Å²): 132,86,75,64,88,64,54,67,66,53,49,41,52,52,52,29,55,50,37,55,74,73,66,58,35,64,87,39,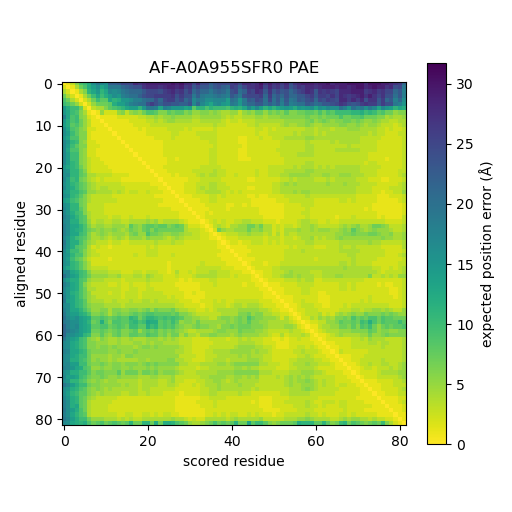38,34,37,30,40,60,47,41,55,31,59,58,47,82,53,43,69,20,81,48,48,44,18,31,17,70,83,38,51,51,93,50,41,42,75,32,52,73,89,72,47,97,61,64,75,86,80,37,78,39,77,46,76,116

Nearest PDB structures (foldseek):
  2zfu-assembly2_B  TM=8.366E-01  e=5.019E-02  Homo sapiens
  4rvd-assembly1_A  TM=6.385E-01  e=4.423E-01  Streptomyces argillaceus
  8sue-assembly1_A  TM=2.808E-01  e=3.897E+00  Homo sapiens

Sequence (82 aa):
MATLDIDGAQRYLLVSEICDRLGVDENHTVLDVGGGTGRLVQYLKSDLVFTVDPYGDGENHIRASMEDLPIPESSYDVVIQI